Protein AF-D1PC64-F1 (afdb_monomer_lite)

pLDDT: mean 81.76, std 11.96, range [40.09, 94.31]

Sequence (146 aa):
MVINGKFFCGTLERPQGYLKADAYRLALVPVSNPKFLRDDEKSRIMPVILKENGRVPKSVIRKPFFVPGNGPYKLMYGSIILGRSYISGLVLHSEEYFSEFCEKVDEAIRNREHITLVIRDWGFDAIPLKYLSPFKSSVKSLLCVR

Secondary structure (DSSP, 8-state):
-EETTEE--EEEE-GGGPPPSSEEEEEEEEE--GGGS-TT-S-EEEEEEEETTPPPPS--TTS-BEE-S--TTTT-TT-EEEEEEEETTEEESHHHHHHHHHHHHHHHHHTTPEEEEEEE--TTS---GGGSS---SSEEEEEEE-

Foldseek 3Di:
DAKQ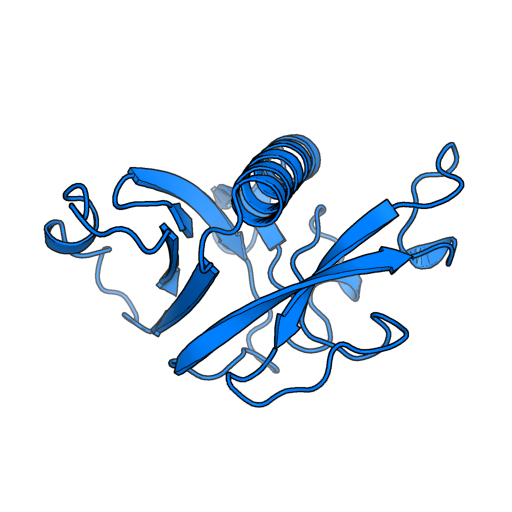LADQAAKAADPVAADDQFKWFWDWAKDQDCVQDDPPDRIDTWTFTGHPPGDDDNDCPLGATEHEDLDPVQRGNNHMFTAHDDDVSDHPPRVVSVVVVVVVVVVCVVVVAGEMEGEDEPDPDDDDSVSNDRDPDSHIYHYHYD

Structure (mmCIF, N/CA/C/O backbone):
data_AF-D1PC64-F1
#
_entry.id   AF-D1PC64-F1
#
loop_
_atom_site.group_PDB
_atom_site.id
_atom_site.type_symbol
_atom_site.label_atom_id
_atom_site.label_alt_id
_atom_site.label_comp_id
_atom_site.label_asym_id
_atom_site.label_entity_id
_atom_site.label_seq_id
_atom_site.pdbx_PDB_ins_code
_atom_site.Cartn_x
_atom_site.Cartn_y
_atom_site.Cartn_z
_atom_site.occupancy
_atom_site.B_iso_or_equiv
_atom_site.auth_seq_id
_atom_site.auth_comp_id
_atom_site.auth_asym_id
_atom_site.auth_atom_id
_atom_site.pdbx_PDB_model_num
ATOM 1 N N . MET A 1 1 ? -1.245 -1.269 -9.439 1.00 87.56 1 MET A N 1
ATOM 2 C CA . MET A 1 1 ? -2.421 -1.129 -8.558 1.00 87.56 1 MET A CA 1
ATOM 3 C C . MET A 1 1 ? -3.626 -0.612 -9.326 1.00 87.56 1 MET A C 1
ATOM 5 O O . MET A 1 1 ? -3.551 0.415 -9.996 1.00 87.56 1 MET A O 1
ATOM 9 N N . VAL A 1 2 ? -4.738 -1.325 -9.204 1.00 88.06 2 VAL A N 1
ATOM 10 C CA . VAL A 1 2 ? -6.052 -0.945 -9.728 1.00 88.06 2 VAL A CA 1
ATOM 11 C C . VAL A 1 2 ? -6.995 -0.776 -8.538 1.00 88.06 2 VAL A C 1
ATOM 13 O O . VAL A 1 2 ? -7.020 -1.630 -7.653 1.00 88.06 2 VAL A O 1
ATOM 16 N N . ILE A 1 3 ? -7.757 0.313 -8.503 1.00 89.38 3 ILE A N 1
ATOM 17 C CA . ILE A 1 3 ? -8.743 0.607 -7.456 1.00 89.38 3 ILE A CA 1
ATOM 18 C C . ILE A 1 3 ? -10.112 0.680 -8.123 1.00 89.38 3 ILE A C 1
ATOM 20 O O . ILE A 1 3 ? -10.305 1.473 -9.043 1.00 89.38 3 ILE A O 1
ATOM 24 N N . ASN A 1 4 ? -11.062 -0.150 -7.689 1.00 85.12 4 ASN A N 1
ATOM 25 C CA . ASN A 1 4 ? -12.425 -0.201 -8.244 1.00 85.12 4 ASN A CA 1
ATOM 26 C C . ASN A 1 4 ? -12.462 -0.329 -9.779 1.00 85.12 4 ASN A C 1
ATOM 28 O O . ASN A 1 4 ? -13.256 0.323 -10.458 1.00 85.12 4 ASN A O 1
ATOM 32 N N . GLY A 1 5 ? -11.566 -1.143 -10.337 1.00 80.25 5 GLY A N 1
ATOM 33 C CA . GLY A 1 5 ? -11.457 -1.341 -11.781 1.00 80.25 5 GLY A CA 1
ATOM 34 C C . GLY A 1 5 ? -10.786 -0.196 -12.542 1.00 80.25 5 GLY A C 1
ATOM 35 O O . GLY A 1 5 ? -10.732 -0.241 -13.758 1.00 80.25 5 GLY A O 1
ATOM 36 N N . LYS A 1 6 ? -10.248 0.833 -11.881 1.00 84.44 6 LYS A N 1
ATOM 37 C CA . LYS A 1 6 ? -9.473 1.891 -12.547 1.00 84.44 6 LYS A CA 1
ATOM 38 C C . LYS A 1 6 ? -7.998 1.759 -12.215 1.00 84.44 6 LYS A C 1
ATOM 40 O O . LYS A 1 6 ? -7.640 1.587 -11.049 1.00 84.44 6 LYS A O 1
ATOM 45 N N . PHE A 1 7 ? -7.142 1.828 -13.234 1.00 86.25 7 PHE A N 1
ATOM 46 C CA . PHE A 1 7 ? -5.703 1.893 -13.005 1.00 86.25 7 PHE A CA 1
ATOM 47 C C . PHE A 1 7 ? -5.388 3.122 -12.151 1.00 86.25 7 PHE A C 1
ATOM 49 O O . PHE A 1 7 ? -5.849 4.220 -12.454 1.00 86.25 7 PHE A O 1
ATOM 56 N N . PHE A 1 8 ? -4.639 2.910 -11.074 1.00 89.81 8 PHE A N 1
ATOM 57 C CA . PHE A 1 8 ? -4.268 3.961 -10.138 1.00 89.81 8 PHE A CA 1
ATOM 58 C C . PHE A 1 8 ? -2.779 4.278 -10.250 1.00 89.81 8 PHE A C 1
ATOM 60 O O . PHE A 1 8 ? -2.413 5.380 -10.638 1.00 89.81 8 PHE A O 1
ATOM 67 N N . CYS A 1 9 ? -1.911 3.307 -9.965 1.00 89.31 9 CYS A N 1
ATOM 68 C CA . CYS A 1 9 ? -0.465 3.504 -10.035 1.00 89.31 9 CYS A CA 1
ATOM 69 C C . CYS A 1 9 ? 0.285 2.190 -10.262 1.00 89.31 9 CYS A C 1
ATOM 71 O O . CYS A 1 9 ? -0.297 1.106 -10.192 1.00 89.31 9 CYS A O 1
ATOM 73 N N . GLY A 1 10 ? 1.583 2.279 -10.526 1.00 88.38 10 GLY A N 1
ATOM 74 C CA . GLY A 1 10 ? 2.502 1.147 -10.488 1.00 88.38 10 GLY A CA 1
ATOM 75 C C . GLY A 1 10 ? 2.790 0.681 -9.060 1.00 88.38 10 GLY A C 1
ATOM 76 O O . GLY A 1 10 ? 2.577 1.403 -8.084 1.00 88.38 10 GLY A O 1
ATOM 77 N N . THR A 1 11 ? 3.267 -0.553 -8.945 1.00 88.69 11 THR A N 1
ATOM 78 C CA . THR A 1 11 ? 3.643 -1.173 -7.672 1.00 88.69 11 THR A CA 1
ATOM 79 C C . THR A 1 11 ? 5.017 -1.812 -7.787 1.00 88.69 11 THR A C 1
ATOM 81 O O . THR A 1 11 ? 5.344 -2.374 -8.829 1.00 88.69 11 THR A O 1
ATOM 84 N N . LEU A 1 12 ? 5.814 -1.733 -6.724 1.00 86.44 12 LEU A N 1
ATOM 85 C CA . LEU A 1 12 ? 7.136 -2.348 -6.648 1.00 86.44 12 LEU A CA 1
ATOM 86 C C . LEU A 1 12 ? 7.252 -3.193 -5.375 1.00 86.44 12 LEU A C 1
ATOM 88 O O . LEU A 1 12 ? 6.948 -2.729 -4.280 1.00 86.44 12 LEU A O 1
ATOM 92 N N . GLU A 1 13 ? 7.712 -4.432 -5.519 1.00 85.00 13 GLU A N 1
ATOM 93 C CA . GLU A 1 13 ? 7.847 -5.407 -4.432 1.00 85.00 13 GLU A CA 1
ATOM 94 C C . GLU A 1 13 ? 9.240 -6.049 -4.455 1.00 85.00 13 GLU A C 1
ATOM 96 O O . GLU A 1 13 ? 9.885 -6.122 -5.503 1.00 85.00 13 GLU A O 1
ATOM 101 N N . ARG A 1 14 ? 9.719 -6.550 -3.307 1.00 79.25 14 ARG A N 1
ATOM 102 C CA . ARG A 1 14 ? 10.971 -7.322 -3.268 1.00 79.25 14 ARG A CA 1
ATOM 103 C C . ARG A 1 14 ? 10.726 -8.781 -3.662 1.00 79.25 14 ARG A C 1
ATOM 105 O O . ARG A 1 14 ? 9.919 -9.444 -3.009 1.00 79.25 14 ARG A O 1
ATOM 112 N N . PRO A 1 15 ? 11.517 -9.342 -4.597 1.00 70.50 15 PRO A N 1
ATOM 113 C CA . PRO A 1 15 ? 11.385 -10.743 -4.999 1.00 70.50 15 PRO A CA 1
ATOM 114 C C . PRO A 1 15 ? 11.548 -11.761 -3.855 1.00 70.50 15 PRO A C 1
ATOM 116 O O . PRO A 1 15 ? 10.839 -12.755 -3.805 1.00 70.50 15 PRO A O 1
ATOM 119 N N . GLN A 1 16 ? 12.448 -11.528 -2.891 1.00 70.44 16 GLN A N 1
ATOM 120 C CA . GLN A 1 16 ? 12.759 -12.490 -1.811 1.00 70.44 16 GLN A CA 1
ATOM 121 C C . GLN A 1 16 ? 11.826 -12.416 -0.587 1.00 70.44 16 GLN A C 1
ATOM 123 O O . GLN A 1 16 ? 12.236 -12.697 0.538 1.00 70.44 16 GLN A O 1
ATOM 128 N N . GLY A 1 17 ? 10.573 -12.014 -0.766 1.00 70.31 17 GLY A N 1
ATOM 129 C CA . GLY A 1 17 ? 9.629 -11.911 0.349 1.00 70.31 17 GLY A CA 1
ATOM 130 C C . GLY A 1 17 ? 8.262 -11.385 -0.050 1.00 70.31 17 GLY A C 1
ATOM 131 O O . GLY A 1 17 ? 7.607 -10.743 0.770 1.00 70.31 17 GLY A O 1
ATOM 132 N N . TYR A 1 18 ? 7.862 -11.609 -1.303 1.00 80.38 18 TYR A N 1
ATOM 133 C CA . TYR A 1 18 ? 6.566 -11.179 -1.794 1.00 80.38 18 TYR A CA 1
ATOM 134 C C . TYR A 1 18 ? 5.434 -11.871 -1.025 1.00 80.38 18 TYR A C 1
ATOM 136 O O . TYR A 1 18 ? 5.538 -13.021 -0.587 1.00 80.38 18 TYR A O 1
ATOM 144 N N . LEU A 1 19 ? 4.320 -11.163 -0.862 1.00 87.56 19 LEU A N 1
ATOM 145 C CA . LEU A 1 19 ? 3.089 -11.765 -0.351 1.00 87.56 19 LEU A CA 1
ATOM 146 C C . LEU A 1 19 ? 2.559 -12.806 -1.337 1.00 87.56 19 LEU A C 1
ATOM 148 O O . LEU A 1 19 ? 2.726 -12.639 -2.534 1.00 87.56 19 LEU A O 1
ATOM 152 N N . LYS A 1 20 ? 1.897 -13.873 -0.897 1.00 88.75 20 LYS A N 1
ATOM 153 C CA . LYS A 1 20 ? 1.309 -14.825 -1.855 1.00 88.75 20 LYS A CA 1
ATOM 154 C C . LYS A 1 20 ? 0.191 -14.153 -2.665 1.00 88.75 20 LYS A C 1
ATOM 156 O O . LYS A 1 20 ? -0.402 -13.182 -2.206 1.00 88.75 20 LYS A O 1
ATOM 161 N N . ALA A 1 21 ? -0.078 -14.659 -3.866 1.00 89.44 21 ALA A N 1
ATOM 162 C CA . ALA A 1 21 ? -1.267 -14.258 -4.607 1.00 89.44 21 ALA A CA 1
ATOM 163 C C . ALA A 1 21 ? -2.504 -14.773 -3.853 1.00 89.44 21 ALA A C 1
ATOM 165 O O . ALA A 1 21 ? -2.729 -15.980 -3.792 1.00 89.44 21 ALA A O 1
ATOM 166 N N . ASP A 1 22 ? -3.226 -13.868 -3.198 1.00 90.75 22 ASP A N 1
ATOM 167 C CA . ASP A 1 22 ? -4.336 -14.183 -2.298 1.00 90.75 22 ASP A CA 1
ATOM 168 C C . ASP A 1 22 ? -5.175 -12.922 -2.009 1.00 90.75 22 ASP A C 1
ATOM 170 O O . ASP A 1 22 ? -4.823 -11.806 -2.423 1.00 90.75 22 ASP A O 1
ATOM 174 N N . ALA A 1 23 ? -6.280 -13.101 -1.288 1.00 90.38 23 ALA A N 1
ATOM 175 C CA . ALA A 1 23 ? -7.080 -12.027 -0.723 1.00 90.38 23 ALA A CA 1
ATOM 176 C C . ALA A 1 23 ? -6.568 -11.605 0.667 1.00 90.38 23 ALA A C 1
ATOM 178 O O . ALA A 1 23 ? -6.233 -12.405 1.543 1.00 90.38 23 ALA A O 1
ATOM 179 N N . TYR A 1 24 ? -6.548 -10.297 0.875 1.00 92.75 24 TYR A N 1
ATOM 180 C CA . TYR A 1 24 ? -6.076 -9.609 2.063 1.00 92.75 24 TYR A CA 1
ATOM 181 C C . TYR A 1 24 ? -7.050 -8.485 2.427 1.00 92.75 24 TYR A C 1
ATOM 183 O O . TYR A 1 24 ? -7.838 -8.011 1.606 1.00 92.75 24 TYR A O 1
ATOM 191 N N . ARG A 1 25 ? -6.963 -8.012 3.667 1.00 91.62 25 ARG A N 1
ATOM 192 C CA . ARG A 1 25 ? -7.625 -6.787 4.131 1.00 91.62 25 ARG A CA 1
ATOM 193 C C . ARG A 1 25 ? -6.585 -5.731 4.482 1.00 91.62 25 ARG A C 1
ATOM 195 O O . ARG A 1 25 ? -5.426 -6.062 4.744 1.00 91.62 25 ARG A O 1
ATOM 202 N N . LEU A 1 26 ? -7.017 -4.477 4.540 1.00 91.81 26 LEU A N 1
ATOM 203 C CA . LEU A 1 26 ? -6.188 -3.378 5.024 1.00 91.81 26 LEU A CA 1
ATOM 204 C C . LEU A 1 26 ? -6.598 -2.947 6.425 1.00 91.81 26 LEU A C 1
ATOM 206 O O . LEU A 1 26 ? -7.772 -2.993 6.783 1.00 91.81 26 LEU A O 1
ATOM 210 N N . ALA A 1 27 ? -5.615 -2.504 7.201 1.00 89.88 27 ALA A N 1
ATOM 211 C CA . ALA A 1 27 ? -5.838 -1.791 8.448 1.00 89.88 27 ALA A CA 1
ATOM 212 C C . ALA A 1 27 ? -4.982 -0.527 8.479 1.00 89.88 27 ALA A C 1
ATOM 214 O O . ALA A 1 27 ? -3.788 -0.577 8.183 1.00 89.88 27 ALA A O 1
ATOM 215 N N . LEU A 1 28 ? -5.586 0.592 8.869 1.00 89.50 28 LEU A N 1
ATOM 216 C CA . LEU A 1 28 ? -4.868 1.836 9.108 1.00 89.50 28 LEU A CA 1
ATOM 217 C C . LEU A 1 28 ? -4.278 1.808 10.515 1.00 89.50 28 LEU A C 1
ATOM 219 O O . LEU A 1 28 ? -5.008 1.738 11.503 1.00 89.50 28 LEU A O 1
ATOM 223 N N . VAL A 1 29 ? -2.950 1.825 10.599 1.00 90.44 29 VAL A N 1
ATOM 224 C CA . VAL A 1 29 ? -2.221 1.777 11.868 1.00 90.44 29 VAL A CA 1
ATOM 225 C C . VAL A 1 29 ? -1.427 3.071 12.033 1.00 90.44 29 VAL A C 1
ATOM 227 O O . VAL A 1 29 ? -0.572 3.353 11.192 1.00 90.44 29 VAL A O 1
ATOM 230 N N . PRO A 1 30 ? -1.665 3.863 13.093 1.00 89.44 30 PRO A N 1
ATOM 231 C CA . PRO A 1 30 ? -0.830 5.015 13.402 1.00 89.44 30 PRO A CA 1
ATOM 232 C C . PRO A 1 30 ? 0.564 4.564 13.837 1.00 89.44 30 PRO A C 1
ATOM 234 O O . PRO A 1 30 ? 0.724 3.670 14.671 1.00 89.44 30 PRO A O 1
ATOM 237 N N . VAL A 1 31 ? 1.585 5.200 13.274 1.00 88.25 31 VAL A N 1
ATOM 238 C CA . VAL A 1 31 ? 2.993 4.935 13.569 1.00 88.25 31 VAL A CA 1
ATOM 239 C C . VAL A 1 31 ? 3.648 6.230 14.007 1.00 88.25 31 VAL A C 1
ATOM 241 O O . VAL A 1 31 ? 3.536 7.234 13.321 1.00 88.25 31 VAL A O 1
ATOM 244 N N . SER A 1 32 ? 4.354 6.196 15.133 1.00 88.31 32 SER A N 1
ATOM 245 C CA . SER A 1 32 ? 5.140 7.317 15.670 1.00 88.31 32 SER A CA 1
ATOM 246 C C . SER A 1 32 ? 6.650 7.051 15.649 1.00 88.31 32 SER A C 1
ATOM 248 O O . SER A 1 32 ? 7.438 7.842 16.153 1.00 88.31 32 SER A O 1
ATOM 250 N N . ASN A 1 33 ? 7.082 5.915 15.091 1.00 84.25 33 ASN A N 1
ATOM 251 C CA . ASN A 1 33 ? 8.496 5.558 15.026 1.00 84.25 33 ASN A CA 1
ATOM 252 C C . ASN A 1 33 ? 9.200 6.365 13.915 1.00 84.25 33 ASN A C 1
ATOM 254 O O . ASN A 1 33 ? 8.850 6.155 12.749 1.00 84.25 33 ASN A O 1
ATOM 258 N N . PRO A 1 34 ? 10.229 7.180 14.236 1.00 82.62 34 PRO A N 1
ATOM 259 C CA . PRO A 1 34 ? 10.894 8.080 13.289 1.00 82.62 34 PRO A CA 1
ATOM 260 C C . PRO A 1 34 ? 11.403 7.417 12.005 1.00 82.62 34 PRO A C 1
ATOM 262 O O . PRO A 1 34 ? 11.453 8.049 10.962 1.00 82.62 34 PRO A O 1
ATOM 265 N N . LYS A 1 35 ? 11.711 6.111 12.021 1.00 80.44 35 LYS A N 1
ATOM 266 C CA . LYS A 1 35 ? 12.156 5.375 10.818 1.00 80.44 35 LYS A CA 1
ATOM 267 C C . LYS A 1 35 ? 11.116 5.330 9.688 1.00 80.44 35 LYS A C 1
ATOM 269 O O . LYS A 1 35 ? 11.457 5.013 8.544 1.00 80.44 35 LYS A O 1
ATOM 274 N N . PHE A 1 36 ? 9.849 5.563 10.016 1.00 79.38 36 PHE A N 1
ATOM 275 C CA . PHE A 1 36 ? 8.730 5.568 9.071 1.00 79.38 36 PHE A CA 1
ATOM 276 C C . PHE A 1 36 ? 8.180 6.972 8.809 1.00 79.38 36 PHE A C 1
ATOM 278 O O . PHE A 1 36 ? 7.276 7.111 7.987 1.00 79.38 36 PHE A O 1
ATOM 285 N N . LEU A 1 37 ? 8.711 7.976 9.503 1.00 83.06 37 LEU A N 1
ATOM 286 C CA . LEU A 1 37 ? 8.255 9.356 9.454 1.00 83.06 37 LEU A CA 1
ATOM 287 C C . LEU A 1 37 ? 9.220 10.189 8.619 1.00 83.06 37 LEU A C 1
ATOM 289 O O . LEU A 1 37 ? 10.392 9.835 8.469 1.00 83.06 37 LEU A O 1
ATOM 293 N N . ARG A 1 38 ? 8.711 11.288 8.072 1.00 82.50 38 ARG A N 1
ATOM 294 C CA . ARG A 1 38 ? 9.565 12.401 7.650 1.00 82.50 38 ARG A CA 1
ATOM 295 C C . ARG A 1 38 ? 10.027 13.190 8.877 1.00 82.50 38 ARG A C 1
ATOM 297 O O . ARG A 1 38 ? 9.431 13.068 9.946 1.00 82.50 38 ARG A O 1
ATOM 304 N N . ASP A 1 39 ? 11.069 14.000 8.717 1.00 83.25 39 ASP A N 1
ATOM 305 C CA . ASP A 1 39 ? 11.679 14.756 9.821 1.00 83.25 39 ASP A CA 1
ATOM 306 C C . ASP A 1 39 ? 10.688 15.706 10.524 1.00 83.25 39 ASP A C 1
ATOM 308 O O . ASP A 1 39 ? 10.826 15.985 11.714 1.00 83.25 39 ASP A O 1
ATOM 312 N N . ASP A 1 40 ? 9.661 16.168 9.807 1.00 86.19 40 ASP A N 1
ATOM 313 C CA . ASP A 1 40 ? 8.603 17.060 10.285 1.00 86.19 40 ASP A CA 1
ATOM 314 C C . ASP A 1 40 ? 7.355 16.329 10.828 1.00 86.19 40 ASP A C 1
ATOM 316 O O . ASP A 1 40 ? 6.476 16.948 11.436 1.00 86.19 40 ASP A O 1
ATOM 320 N N . GLU A 1 41 ? 7.256 15.008 10.650 1.00 86.38 41 GLU A N 1
ATOM 321 C CA . GLU A 1 41 ? 6.089 14.225 11.060 1.00 86.38 41 GLU A CA 1
ATOM 322 C C . GLU A 1 41 ? 6.228 13.683 12.491 1.00 86.38 41 GLU A C 1
ATOM 324 O O . GLU A 1 41 ? 7.191 13.005 12.838 1.00 86.38 41 GLU A O 1
ATOM 329 N N . LYS A 1 42 ? 5.197 13.891 13.324 1.00 87.62 42 LYS A N 1
ATOM 330 C CA . LYS A 1 42 ? 5.090 13.261 14.660 1.00 87.62 42 LYS A CA 1
ATOM 331 C C . LYS A 1 42 ? 4.464 11.867 14.617 1.00 87.62 42 LYS A C 1
ATOM 333 O O . LYS A 1 42 ? 4.716 11.029 15.483 1.00 87.62 42 LYS A O 1
ATOM 338 N N . SER A 1 43 ? 3.615 11.625 13.625 1.00 88.12 43 SER A N 1
ATOM 339 C CA . SER A 1 43 ? 2.985 10.334 13.383 1.00 88.12 43 SER A CA 1
ATOM 340 C C . SER A 1 43 ? 2.490 10.242 11.949 1.00 88.12 43 SER A C 1
ATOM 342 O O . SER A 1 43 ? 2.063 11.249 11.389 1.00 88.12 43 SER A O 1
ATOM 344 N N . ARG A 1 44 ? 2.456 9.030 11.401 1.00 86.81 44 ARG A N 1
ATOM 345 C CA . ARG A 1 44 ? 1.934 8.735 10.068 1.00 86.81 44 ARG A CA 1
ATOM 346 C C . ARG A 1 44 ? 1.004 7.533 10.129 1.00 86.81 44 ARG A C 1
ATOM 348 O O . ARG A 1 44 ? 1.302 6.543 10.799 1.00 86.81 44 ARG A O 1
ATOM 355 N N . ILE A 1 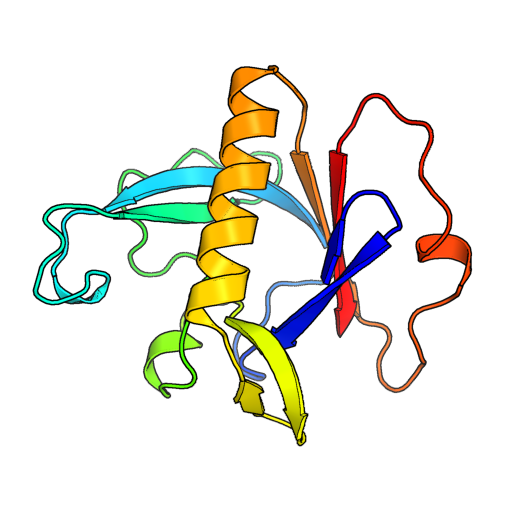45 ? -0.123 7.614 9.433 1.00 87.50 45 ILE A N 1
ATOM 356 C CA . ILE A 1 45 ? -1.016 6.472 9.252 1.00 87.50 45 ILE A CA 1
ATOM 357 C C . ILE A 1 45 ? -0.430 5.560 8.175 1.00 87.50 45 ILE A C 1
ATOM 359 O O . ILE A 1 45 ? -0.125 6.008 7.072 1.00 87.50 45 ILE A O 1
ATOM 363 N N . MET A 1 46 ? -0.284 4.277 8.499 1.00 90.19 46 MET A N 1
ATOM 364 C CA . MET A 1 46 ? 0.263 3.270 7.596 1.00 90.19 46 MET A CA 1
ATOM 365 C C . MET A 1 46 ? -0.800 2.219 7.248 1.00 90.19 46 MET A C 1
ATOM 367 O O . MET A 1 46 ? -1.357 1.598 8.159 1.00 90.19 46 MET A O 1
ATOM 371 N N . PRO A 1 47 ? -1.066 1.971 5.955 1.00 92.31 47 PRO A N 1
ATOM 372 C CA . PRO A 1 47 ? -1.971 0.919 5.506 1.00 92.31 47 PRO A CA 1
ATOM 373 C C . PRO A 1 47 ? -1.264 -0.444 5.555 1.00 92.31 47 PRO A C 1
ATOM 375 O O . PRO A 1 47 ? -0.483 -0.815 4.673 1.00 92.31 47 PRO A O 1
ATOM 378 N N . VAL A 1 48 ? -1.533 -1.196 6.620 1.00 93.19 48 VAL A N 1
ATOM 379 C CA . VAL A 1 48 ? -0.983 -2.533 6.859 1.00 93.19 48 VAL A CA 1
ATOM 380 C C . VAL A 1 48 ? -1.808 -3.582 6.132 1.00 93.19 48 VAL A C 1
ATOM 382 O O . VAL A 1 48 ? -3.036 -3.581 6.211 1.00 93.19 48 VAL A O 1
ATOM 385 N N . ILE A 1 49 ? -1.121 -4.511 5.475 1.00 93.56 49 ILE A N 1
ATOM 386 C CA . ILE A 1 49 ? -1.729 -5.640 4.781 1.00 93.56 49 ILE A CA 1
ATOM 387 C C . ILE A 1 49 ? -1.907 -6.786 5.780 1.00 93.56 49 ILE A C 1
ATOM 389 O O . ILE A 1 49 ? -0.961 -7.226 6.436 1.00 93.56 49 ILE A O 1
ATOM 393 N N . LEU A 1 50 ? -3.128 -7.290 5.911 1.00 92.00 50 LEU A N 1
ATOM 394 C CA . LEU A 1 50 ? -3.457 -8.388 6.815 1.00 92.00 50 LEU A CA 1
ATOM 395 C C . LEU A 1 50 ? -4.102 -9.524 6.035 1.00 92.00 50 LEU A C 1
ATOM 397 O O . LEU A 1 50 ? -4.870 -9.299 5.104 1.00 92.00 50 LEU A O 1
ATOM 401 N N . LYS A 1 51 ? -3.844 -10.763 6.462 1.00 89.44 51 LYS A N 1
ATOM 402 C CA . LYS A 1 51 ? -4.674 -11.897 6.038 1.00 89.44 51 LYS A CA 1
ATOM 403 C C . LYS A 1 51 ? -6.123 -11.651 6.445 1.00 89.44 51 LYS A C 1
ATOM 405 O O . LYS A 1 51 ? -6.372 -10.943 7.421 1.00 89.44 51 LYS A O 1
ATOM 410 N N . GLU A 1 52 ? -7.058 -12.286 5.751 1.00 81.31 52 GLU A N 1
ATOM 411 C CA . GLU A 1 52 ? -8.489 -12.080 5.973 1.00 81.31 52 GLU A CA 1
ATOM 412 C C . GLU A 1 52 ? -8.915 -12.258 7.439 1.00 81.31 52 GLU A C 1
ATOM 414 O O . GLU A 1 52 ? -9.686 -11.456 7.926 1.00 81.31 52 GLU A O 1
ATOM 419 N N . ASN A 1 53 ? -8.336 -13.186 8.204 1.00 82.38 53 ASN A N 1
ATOM 420 C CA . ASN A 1 53 ? -8.639 -13.348 9.640 1.00 82.38 53 ASN A CA 1
ATOM 421 C C . ASN A 1 53 ? -7.545 -12.789 10.572 1.00 82.38 53 ASN A C 1
ATOM 423 O O . ASN A 1 53 ? -7.441 -13.158 11.743 1.00 82.38 53 ASN A O 1
ATOM 427 N N . GLY A 1 54 ? -6.677 -11.922 10.050 1.00 82.94 54 GLY A N 1
ATOM 428 C CA . GLY A 1 54 ? -5.570 -11.327 10.789 1.00 82.94 54 GLY A CA 1
ATOM 429 C C . GLY A 1 54 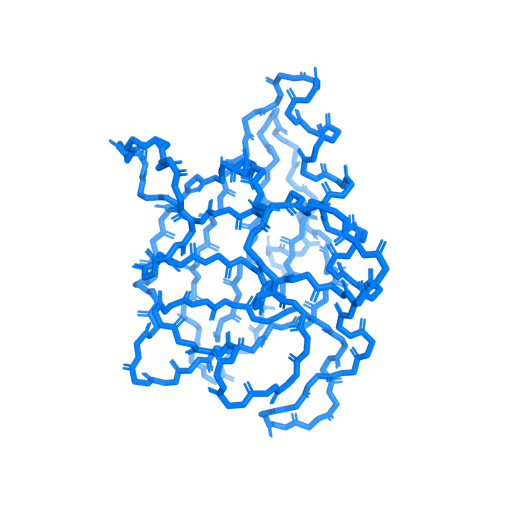? -6.034 -10.267 11.787 1.00 82.94 54 GLY A C 1
ATOM 430 O O . GLY A 1 54 ? -6.852 -9.406 11.470 1.00 82.94 54 GLY A O 1
ATOM 431 N N . ARG A 1 55 ? -5.464 -10.290 12.997 1.00 86.12 55 ARG A N 1
ATOM 432 C CA . ARG A 1 55 ? -5.663 -9.226 13.991 1.00 86.12 55 ARG A CA 1
ATOM 433 C C . ARG A 1 55 ? -4.917 -7.959 13.574 1.00 86.12 55 ARG A C 1
ATOM 435 O O . ARG A 1 55 ? -3.782 -8.044 13.102 1.00 86.12 55 ARG A O 1
ATOM 442 N N . VAL A 1 56 ? -5.530 -6.799 13.813 1.00 87.56 56 VAL A N 1
ATOM 443 C CA . VAL A 1 56 ? -4.878 -5.497 13.618 1.00 87.56 56 VAL A CA 1
ATOM 444 C C . VAL A 1 56 ? -3.669 -5.405 14.557 1.00 87.56 56 VAL A C 1
ATOM 446 O O . VAL A 1 56 ? -3.819 -5.601 15.768 1.00 87.56 56 VAL A O 1
ATOM 449 N N . PRO A 1 57 ? -2.456 -5.171 14.034 1.00 85.38 57 PRO A N 1
ATOM 450 C CA . PRO A 1 57 ? -1.263 -5.147 14.857 1.00 85.38 57 PRO A CA 1
ATOM 451 C C . PRO A 1 57 ? -1.132 -3.811 15.594 1.00 85.38 57 PRO A C 1
ATOM 453 O O . PRO A 1 57 ? -1.537 -2.766 15.100 1.00 85.38 57 PRO A O 1
ATOM 456 N N . LYS A 1 58 ? -0.474 -3.840 16.758 1.00 84.31 58 LYS A N 1
ATOM 457 C CA . LYS A 1 58 ? -0.114 -2.629 17.519 1.00 84.31 58 LYS A CA 1
ATOM 458 C C . LYS A 1 58 ? 1.047 -1.838 16.893 1.00 84.31 58 LYS A C 1
ATOM 460 O O . LYS A 1 58 ? 1.346 -0.738 17.333 1.00 84.31 58 LYS A O 1
ATOM 465 N N . SER A 1 59 ? 1.758 -2.428 15.929 1.00 83.69 59 SER A N 1
ATOM 466 C CA . SER A 1 59 ? 2.934 -1.849 15.275 1.00 83.69 59 SER A CA 1
ATOM 467 C C . SER A 1 59 ? 3.103 -2.416 13.866 1.00 83.69 59 SER A C 1
ATOM 469 O O . SER A 1 59 ? 2.745 -3.565 13.607 1.00 83.69 59 SER A O 1
ATOM 471 N N . VAL A 1 60 ? 3.703 -1.629 12.974 1.00 84.50 60 VAL A N 1
ATOM 472 C CA . VAL A 1 60 ? 4.005 -2.020 11.585 1.00 84.50 60 VAL A CA 1
ATOM 473 C C . VAL A 1 60 ? 5.332 -2.768 11.430 1.00 84.50 60 VAL A C 1
ATOM 475 O O . VAL A 1 60 ? 5.682 -3.212 10.338 1.00 84.50 60 VAL A O 1
ATOM 478 N N . ILE A 1 61 ? 6.098 -2.919 12.513 1.00 83.06 61 ILE A N 1
ATOM 479 C CA . ILE A 1 61 ? 7.409 -3.574 12.476 1.00 83.06 61 ILE A CA 1
ATOM 480 C C . ILE A 1 61 ? 7.261 -5.028 12.006 1.00 83.06 61 ILE A C 1
ATOM 482 O O . ILE A 1 61 ? 6.499 -5.806 12.581 1.00 83.06 61 ILE A O 1
ATOM 486 N N . ARG A 1 62 ? 8.048 -5.404 10.986 1.00 83.88 62 ARG A N 1
ATOM 487 C CA . ARG A 1 62 ? 8.062 -6.753 10.386 1.00 83.88 62 ARG A CA 1
ATOM 488 C C . ARG A 1 62 ? 6.689 -7.212 9.880 1.00 83.88 62 ARG A C 1
ATOM 490 O O . ARG A 1 62 ? 6.368 -8.401 9.938 1.00 83.88 62 ARG A O 1
ATOM 497 N N . LYS A 1 63 ? 5.864 -6.272 9.425 1.00 88.25 63 LYS A N 1
ATOM 498 C CA . LYS A 1 63 ? 4.581 -6.540 8.773 1.00 88.25 63 LYS A CA 1
ATOM 499 C C . LYS A 1 63 ? 4.632 -6.067 7.323 1.00 88.25 63 LYS A C 1
ATOM 501 O O . LYS A 1 63 ? 5.411 -5.166 7.032 1.00 88.25 63 LYS A O 1
ATOM 506 N N . PRO A 1 64 ? 3.812 -6.648 6.442 1.00 91.00 64 PRO A N 1
ATOM 507 C CA . PRO A 1 64 ? 3.616 -6.106 5.111 1.00 91.00 64 PRO A CA 1
ATOM 508 C C . PRO A 1 64 ? 2.719 -4.864 5.185 1.00 91.00 64 PRO A C 1
ATOM 510 O O . PRO A 1 64 ? 1.683 -4.867 5.850 1.00 91.00 64 PRO A O 1
ATOM 513 N N . PHE A 1 65 ? 3.115 -3.789 4.517 1.00 91.50 65 PHE A N 1
ATOM 514 C CA . PHE A 1 65 ? 2.360 -2.535 4.433 1.00 91.50 65 PHE A CA 1
ATOM 515 C C . PHE A 1 65 ? 2.706 -1.811 3.132 1.00 91.50 65 PHE A C 1
ATOM 517 O O . PHE A 1 65 ? 3.747 -2.091 2.530 1.00 91.50 65 PHE A O 1
ATOM 524 N N . PHE A 1 66 ? 1.861 -0.873 2.701 1.00 91.56 66 PHE A N 1
ATOM 525 C CA . PHE A 1 66 ? 2.252 0.014 1.604 1.00 91.56 66 PHE A CA 1
ATOM 526 C C . PHE A 1 66 ? 3.175 1.112 2.103 1.00 91.56 66 PHE A C 1
ATOM 528 O O . PHE A 1 66 ? 3.005 1.606 3.218 1.00 91.56 66 PHE A O 1
ATOM 535 N N . VAL A 1 67 ? 4.146 1.504 1.285 1.00 89.19 67 VAL A N 1
ATOM 536 C CA . VAL A 1 67 ? 5.149 2.494 1.678 1.00 89.19 67 VAL A CA 1
ATOM 537 C C . VAL A 1 67 ? 5.596 3.334 0.481 1.00 89.19 67 VAL A C 1
ATOM 539 O O . VAL A 1 67 ? 5.628 2.831 -0.639 1.00 89.19 67 VAL A O 1
ATOM 542 N N . PRO A 1 68 ? 5.955 4.606 0.683 1.00 88.69 68 PRO A N 1
ATOM 543 C CA . PRO A 1 68 ? 6.609 5.398 -0.350 1.00 88.69 68 PRO A CA 1
ATOM 544 C C . PRO A 1 68 ? 8.135 5.180 -0.385 1.00 88.69 68 PRO A C 1
ATOM 546 O O . PRO A 1 68 ? 8.746 4.632 0.542 1.00 88.69 68 PRO A O 1
ATOM 549 N N . GLY A 1 69 ? 8.765 5.678 -1.448 1.00 82.50 69 GLY A N 1
ATOM 550 C CA . GLY A 1 69 ? 10.213 5.688 -1.678 1.00 82.50 69 GLY A CA 1
ATOM 551 C C . GLY A 1 69 ? 10.725 4.490 -2.480 1.00 82.50 69 GLY A C 1
ATOM 552 O O . GLY A 1 69 ? 9.987 3.559 -2.736 1.00 82.50 69 GLY A O 1
ATOM 553 N N . ASN A 1 70 ? 12.009 4.498 -2.859 1.00 71.38 70 ASN A N 1
ATOM 554 C CA . ASN A 1 70 ? 12.689 3.384 -3.556 1.00 71.38 70 ASN A CA 1
ATOM 555 C C . ASN A 1 70 ? 13.872 2.812 -2.750 1.00 71.38 70 ASN A C 1
ATOM 557 O O . ASN A 1 70 ? 14.757 2.156 -3.293 1.00 71.38 70 ASN A O 1
ATOM 561 N N . GLY A 1 71 ? 13.948 3.111 -1.450 1.00 67.44 71 GLY A N 1
ATOM 562 C CA . GLY A 1 71 ? 15.085 2.703 -0.626 1.00 67.44 71 GLY A CA 1
ATOM 563 C C . GLY A 1 71 ? 15.150 1.179 -0.427 1.00 67.44 71 GLY A C 1
ATOM 564 O O . GLY A 1 71 ? 14.106 0.546 -0.259 1.00 67.44 71 GLY A O 1
ATOM 565 N N . PRO A 1 72 ? 16.348 0.573 -0.329 1.00 57.47 72 PRO A N 1
ATOM 566 C CA . PRO A 1 72 ? 16.511 -0.881 -0.174 1.00 57.47 72 PRO A CA 1
ATOM 567 C C . PRO A 1 72 ? 15.837 -1.431 1.094 1.00 57.47 72 PRO A C 1
ATOM 569 O O . PRO A 1 72 ? 15.367 -2.567 1.130 1.00 57.47 72 PRO A O 1
ATOM 572 N N . TYR A 1 73 ? 15.721 -0.599 2.130 1.00 59.22 73 TYR A N 1
ATOM 573 C CA . TYR A 1 73 ? 15.049 -0.932 3.386 1.00 59.22 73 TYR A CA 1
ATOM 574 C C . TYR A 1 73 ? 13.518 -0.794 3.329 1.00 59.22 73 TYR A C 1
ATOM 576 O O . TYR A 1 73 ? 12.834 -1.225 4.258 1.00 59.22 73 TYR A O 1
ATOM 584 N N . LYS A 1 74 ? 12.962 -0.204 2.262 1.00 69.81 74 LYS A N 1
ATOM 585 C CA . LYS A 1 74 ? 11.516 0.017 2.103 1.00 69.81 74 LYS A CA 1
ATOM 586 C C . LYS A 1 74 ? 10.789 -1.213 1.542 1.00 69.81 74 LYS A C 1
ATOM 588 O O . LYS A 1 74 ? 9.597 -1.347 1.763 1.00 69.81 74 LYS A O 1
ATOM 593 N N . LEU A 1 75 ? 11.498 -2.162 0.924 1.00 70.50 75 LEU A N 1
ATOM 594 C CA . LEU A 1 75 ? 10.916 -3.405 0.389 1.00 70.50 75 LEU A CA 1
ATOM 595 C C . LEU A 1 75 ? 11.078 -4.626 1.320 1.00 70.50 75 LEU A C 1
ATOM 597 O O . LEU A 1 75 ? 11.161 -5.772 0.871 1.00 70.50 75 LEU A O 1
ATOM 601 N N . MET A 1 76 ? 11.210 -4.417 2.629 1.00 77.31 76 MET A N 1
ATOM 602 C CA . MET A 1 76 ? 11.336 -5.526 3.579 1.00 77.31 76 MET A CA 1
ATOM 603 C C . MET A 1 76 ? 9.964 -6.074 3.992 1.00 77.31 76 MET A C 1
ATOM 605 O O . MET A 1 76 ? 8.973 -5.360 3.968 1.00 77.31 76 MET A O 1
ATOM 609 N N . TYR A 1 77 ? 9.916 -7.338 4.427 1.00 84.31 77 TYR A N 1
ATOM 610 C CA . TYR A 1 77 ? 8.746 -7.944 5.087 1.00 84.31 77 TYR A CA 1
ATOM 611 C C . TYR A 1 77 ? 7.442 -7.965 4.265 1.00 84.31 77 TYR A C 1
ATOM 613 O O . TYR A 1 77 ? 6.355 -7.953 4.842 1.00 84.31 77 TYR A O 1
ATOM 621 N N . GLY A 1 78 ? 7.544 -8.026 2.934 1.00 86.00 78 GLY A N 1
ATOM 622 C CA . GLY A 1 78 ? 6.384 -8.045 2.037 1.00 86.00 78 GLY A CA 1
ATOM 623 C C . GLY A 1 78 ? 5.722 -6.680 1.856 1.00 86.00 78 GLY A C 1
ATOM 624 O O . GLY A 1 78 ? 4.550 -6.620 1.492 1.00 86.00 78 GLY A O 1
ATOM 625 N N . SER A 1 79 ? 6.440 -5.592 2.148 1.00 88.94 79 SER A N 1
ATOM 626 C CA . SER A 1 79 ? 5.983 -4.239 1.843 1.00 88.94 79 SER A CA 1
ATOM 627 C C . SER A 1 79 ? 5.924 -3.983 0.339 1.00 88.9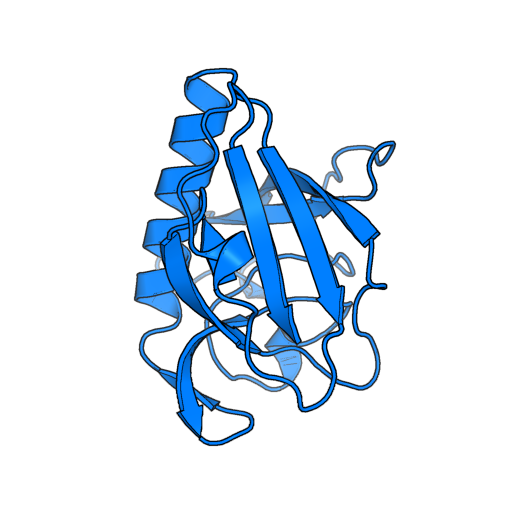4 79 SER A C 1
ATOM 629 O O . SER A 1 79 ? 6.758 -4.475 -0.425 1.00 88.94 79 SER A O 1
ATOM 631 N N . ILE A 1 80 ? 4.940 -3.178 -0.056 1.00 90.88 80 ILE A N 1
ATOM 632 C CA . ILE A 1 80 ? 4.656 -2.832 -1.449 1.00 90.88 80 ILE A CA 1
ATOM 633 C C . ILE A 1 80 ? 4.842 -1.328 -1.614 1.00 90.88 80 ILE A C 1
ATOM 635 O O . ILE A 1 80 ? 4.218 -0.532 -0.911 1.00 90.88 80 ILE A O 1
ATOM 639 N N . ILE A 1 81 ? 5.694 -0.933 -2.548 1.00 90.75 81 ILE A N 1
ATOM 640 C CA . ILE A 1 81 ? 5.909 0.467 -2.886 1.00 90.75 81 ILE A CA 1
ATOM 641 C C . ILE A 1 81 ? 4.901 0.901 -3.944 1.00 90.75 81 ILE A C 1
ATOM 643 O O . ILE A 1 81 ? 4.658 0.175 -4.905 1.00 90.75 81 ILE A O 1
ATOM 647 N N . LEU A 1 82 ? 4.325 2.088 -3.763 1.00 92.00 82 LEU A N 1
ATOM 648 C CA . LEU A 1 82 ? 3.409 2.718 -4.714 1.00 92.00 82 LEU A CA 1
ATOM 649 C C . LEU A 1 82 ? 4.133 3.811 -5.497 1.00 92.00 82 LEU A C 1
ATOM 651 O O . LEU A 1 82 ? 4.962 4.521 -4.934 1.00 92.00 82 LEU A O 1
ATOM 655 N N . GLY A 1 83 ? 3.799 3.987 -6.773 1.00 91.56 83 GLY A N 1
ATOM 656 C CA . GLY A 1 83 ? 4.278 5.128 -7.553 1.00 91.56 83 GLY A CA 1
ATOM 657 C C . GLY A 1 83 ? 4.039 4.973 -9.048 1.00 91.56 83 GLY A C 1
ATOM 658 O O . GLY A 1 83 ? 3.498 3.973 -9.512 1.00 91.56 83 GLY A O 1
ATOM 659 N N . ARG A 1 84 ? 4.453 5.958 -9.839 1.00 90.00 84 ARG A N 1
ATOM 660 C CA . ARG A 1 84 ? 4.421 5.865 -11.301 1.00 90.00 84 ARG A CA 1
ATOM 661 C C . ARG A 1 84 ? 5.556 4.961 -11.778 1.00 90.00 84 ARG A C 1
ATOM 663 O O . ARG A 1 84 ? 6.716 5.292 -11.556 1.00 90.00 84 ARG A O 1
ATOM 670 N N . SER A 1 85 ? 5.242 3.863 -12.462 1.00 85.50 85 SER A N 1
ATOM 671 C CA . SER A 1 85 ? 6.263 3.012 -13.089 1.00 85.50 85 SER A CA 1
ATOM 672 C C . SER A 1 85 ? 7.115 3.822 -14.069 1.00 85.50 85 SER A C 1
ATOM 674 O O . SER A 1 85 ? 6.563 4.519 -14.923 1.00 85.50 85 SER A O 1
ATOM 676 N N . TYR A 1 86 ? 8.441 3.731 -13.942 1.00 82.94 86 TYR A N 1
ATOM 677 C CA . TYR A 1 86 ? 9.382 4.390 -14.854 1.00 82.94 86 TYR A CA 1
ATOM 678 C C . TYR A 1 86 ? 10.241 3.374 -15.605 1.00 82.94 86 TYR A C 1
ATOM 680 O O . TYR A 1 86 ? 10.135 3.266 -16.822 1.00 82.94 86 TYR A O 1
ATOM 688 N N . ILE A 1 87 ? 11.020 2.574 -14.876 1.00 78.38 87 ILE A N 1
ATOM 689 C CA . ILE A 1 87 ? 11.769 1.427 -15.404 1.00 78.38 87 ILE A CA 1
ATOM 690 C C . ILE A 1 87 ? 11.608 0.240 -14.453 1.00 78.38 87 ILE A C 1
ATOM 692 O O . ILE A 1 87 ? 11.172 0.412 -13.312 1.00 78.38 87 ILE A O 1
ATOM 696 N N . SER A 1 88 ? 11.963 -0.965 -14.898 1.00 77.31 88 SER A N 1
ATOM 697 C CA . SER A 1 88 ? 11.933 -2.160 -14.049 1.00 77.31 88 SER A CA 1
ATOM 698 C C . SER A 1 88 ? 12.691 -1.924 -12.744 1.00 77.31 88 SER A C 1
ATOM 700 O O . SER A 1 88 ? 13.869 -1.576 -12.751 1.00 77.31 88 SER A O 1
ATOM 702 N N . GLY A 1 89 ? 12.004 -2.107 -11.617 1.00 77.00 89 GLY A N 1
ATOM 703 C CA . GLY A 1 89 ? 12.586 -1.898 -10.291 1.00 77.00 89 GLY A CA 1
ATOM 704 C C . GLY A 1 89 ? 12.549 -0.456 -9.772 1.00 77.00 89 GLY A C 1
ATOM 705 O O . GLY A 1 89 ? 13.061 -0.222 -8.680 1.00 77.00 89 GLY A O 1
ATOM 706 N N . LEU A 1 90 ? 11.955 0.500 -10.500 1.00 82.88 90 LEU A N 1
ATOM 707 C CA . LEU A 1 90 ? 11.906 1.908 -10.096 1.00 82.88 90 LEU A CA 1
ATOM 708 C C . LEU A 1 90 ? 10.527 2.540 -10.322 1.00 82.88 90 LEU A C 1
ATOM 710 O O . LEU A 1 90 ? 9.978 2.511 -11.429 1.00 82.88 90 LEU A O 1
ATOM 714 N N . VAL A 1 91 ? 10.015 3.206 -9.284 1.00 87.56 91 VAL A N 1
ATOM 715 C CA . VAL A 1 91 ? 8.827 4.063 -9.383 1.00 87.56 91 VAL A CA 1
ATOM 716 C C . VAL A 1 91 ? 9.150 5.524 -9.060 1.00 87.56 91 VAL A C 1
ATOM 718 O O . VAL A 1 91 ? 10.014 5.823 -8.241 1.00 87.56 91 VAL A O 1
ATOM 721 N N . LEU A 1 92 ? 8.444 6.457 -9.689 1.00 90.12 92 LEU A N 1
ATOM 722 C CA . LEU A 1 92 ? 8.530 7.898 -9.433 1.00 90.12 92 LEU A CA 1
ATOM 723 C C . LEU A 1 92 ? 7.294 8.381 -8.666 1.00 90.12 92 LEU A C 1
ATOM 725 O O . LEU A 1 92 ? 6.287 7.676 -8.603 1.00 90.12 92 LEU A O 1
ATOM 729 N N . HIS A 1 93 ? 7.357 9.582 -8.083 1.00 91.94 93 HIS A N 1
ATOM 730 C CA . HIS A 1 93 ? 6.225 10.215 -7.378 1.00 91.94 93 HIS A CA 1
ATOM 731 C C . HIS A 1 93 ? 5.622 9.365 -6.243 1.00 91.94 93 HIS A C 1
ATOM 733 O O . HIS A 1 93 ? 4.445 9.470 -5.917 1.00 91.94 93 HIS A O 1
ATOM 739 N N . SER A 1 94 ? 6.420 8.479 -5.641 1.00 91.75 94 SER A N 1
ATOM 740 C CA . SER A 1 94 ? 5.916 7.488 -4.679 1.00 91.75 94 SER A CA 1
ATOM 741 C C . SER A 1 94 ? 5.217 8.085 -3.449 1.00 91.75 94 SER A C 1
ATOM 743 O O . SER A 1 94 ? 4.223 7.532 -2.993 1.00 91.75 94 SER A O 1
ATOM 745 N N . GLU A 1 95 ? 5.694 9.223 -2.935 1.00 90.94 95 GLU A N 1
ATOM 746 C CA . GLU A 1 95 ? 5.064 9.933 -1.810 1.00 90.94 95 GLU A CA 1
ATOM 747 C C . GLU A 1 95 ? 3.690 10.514 -2.174 1.00 90.94 95 GLU A C 1
ATOM 749 O O . GLU A 1 95 ? 2.756 10.406 -1.379 1.00 90.94 95 GLU A O 1
ATOM 754 N N . GLU A 1 96 ? 3.542 11.069 -3.381 1.00 93.00 96 GLU A N 1
ATOM 755 C CA . GLU A 1 96 ? 2.273 11.613 -3.885 1.00 93.00 96 GLU A CA 1
ATOM 756 C C . GLU A 1 96 ? 1.225 10.495 -3.987 1.00 93.00 96 GLU A C 1
ATOM 758 O O . GLU A 1 96 ? 0.173 10.562 -3.350 1.00 93.00 96 GLU A O 1
ATOM 763 N N . TYR A 1 97 ? 1.555 9.405 -4.692 1.00 93.94 97 TYR A N 1
ATOM 764 C CA . TYR A 1 97 ? 0.647 8.264 -4.851 1.00 93.94 97 TYR A CA 1
ATOM 765 C C . TYR A 1 97 ? 0.329 7.566 -3.530 1.00 93.94 97 TYR A C 1
ATOM 767 O O . TYR A 1 97 ? -0.784 7.077 -3.341 1.00 93.94 97 TYR A O 1
ATOM 775 N N . PHE A 1 98 ? 1.296 7.481 -2.615 1.00 92.75 98 PHE A N 1
ATOM 776 C CA . PHE A 1 98 ? 1.056 6.906 -1.299 1.00 92.75 98 PHE A CA 1
ATOM 777 C C . PHE A 1 98 ? 0.106 7.769 -0.463 1.00 92.75 98 PHE A C 1
ATOM 779 O O . PHE A 1 98 ? -0.784 7.227 0.189 1.00 92.75 98 PHE A O 1
ATOM 786 N N . SER A 1 99 ? 0.269 9.091 -0.496 1.00 91.81 99 SER A N 1
ATOM 787 C CA . SER A 1 99 ? -0.602 10.009 0.246 1.00 91.81 99 SER A CA 1
ATOM 788 C C . SER A 1 99 ? -2.034 9.945 -0.284 1.00 91.81 99 SER A C 1
ATOM 790 O O . SER A 1 99 ? -2.955 9.694 0.492 1.00 91.81 99 SER A O 1
ATOM 792 N N . GLU A 1 100 ? -2.208 10.011 -1.609 1.00 94.31 100 GLU A N 1
ATOM 793 C CA . GLU A 1 100 ? -3.522 9.866 -2.250 1.00 94.31 100 GLU A CA 1
ATOM 794 C C . GLU A 1 100 ? -4.157 8.496 -1.943 1.00 94.31 100 GLU A C 1
ATOM 796 O O . GLU A 1 100 ? -5.360 8.381 -1.704 1.00 94.31 100 GLU A O 1
ATOM 801 N N . PHE A 1 101 ? -3.354 7.428 -1.911 1.00 93.94 101 PHE A N 1
ATOM 802 C CA . PHE A 1 101 ? -3.835 6.101 -1.539 1.00 93.94 101 PHE A CA 1
ATOM 803 C C . PHE A 1 101 ? -4.346 6.049 -0.095 1.00 93.94 101 PHE A C 1
ATOM 805 O O . PHE A 1 101 ? -5.433 5.519 0.147 1.00 93.94 101 PHE A O 1
ATOM 812 N N . CYS A 1 102 ? -3.591 6.602 0.857 1.00 91.69 102 CYS A N 1
ATOM 813 C CA . CYS A 1 102 ? -4.000 6.664 2.257 1.00 91.69 102 CYS A CA 1
ATOM 814 C C . CYS A 1 102 ? -5.316 7.428 2.426 1.00 91.69 102 CYS A C 1
ATOM 816 O O . CYS A 1 102 ? -6.196 6.934 3.127 1.00 91.69 102 CYS A O 1
ATOM 818 N N . GLU A 1 103 ? -5.488 8.561 1.740 1.00 92.25 103 GLU A N 1
ATOM 819 C CA . GLU A 1 103 ? -6.737 9.332 1.758 1.00 92.25 103 GLU A CA 1
ATOM 820 C C . GLU A 1 103 ? -7.930 8.510 1.252 1.00 92.25 103 GLU A C 1
ATOM 822 O O . GLU A 1 103 ? -8.964 8.454 1.920 1.00 92.25 103 GLU A O 1
ATOM 827 N N . LYS A 1 104 ? -7.780 7.800 0.122 1.00 92.44 104 LYS A N 1
ATOM 828 C CA . LYS A 1 104 ? -8.848 6.941 -0.426 1.00 92.44 104 LYS A CA 1
ATOM 829 C C . LYS A 1 104 ? -9.215 5.783 0.505 1.00 92.44 104 LYS A C 1
ATOM 831 O O . LYS A 1 104 ? -10.390 5.425 0.607 1.00 92.44 104 LYS A O 1
ATOM 836 N N . VAL A 1 105 ? -8.223 5.157 1.146 1.00 91.31 105 VAL A N 1
ATOM 837 C CA . VAL A 1 105 ? -8.446 4.056 2.101 1.00 91.31 105 VAL A CA 1
ATOM 838 C C . VAL A 1 105 ? -9.142 4.570 3.359 1.00 91.31 105 VAL A C 1
ATOM 840 O O . VAL A 1 105 ? -10.084 3.943 3.840 1.00 91.31 105 VAL A O 1
ATOM 843 N N . ASP A 1 106 ? -8.707 5.714 3.875 1.00 90.69 106 ASP A N 1
ATOM 844 C CA . ASP A 1 106 ? -9.279 6.354 5.057 1.00 90.69 106 ASP A CA 1
ATOM 845 C C . ASP A 1 106 ? -10.726 6.813 4.816 1.00 90.69 106 ASP A C 1
ATOM 847 O O . ASP A 1 106 ? -11.613 6.545 5.628 1.00 90.69 106 ASP A O 1
ATOM 851 N N . GLU A 1 107 ? -11.014 7.394 3.649 1.00 91.44 107 GLU A N 1
ATOM 852 C CA . GLU A 1 107 ? -12.379 7.716 3.222 1.00 91.44 107 GLU A CA 1
ATOM 853 C C . GLU A 1 107 ? -13.276 6.472 3.163 1.00 91.44 107 GLU A C 1
ATOM 855 O O . GLU A 1 107 ? -14.373 6.468 3.722 1.00 91.44 107 GLU A O 1
ATOM 860 N N . ALA A 1 108 ? -12.799 5.393 2.541 1.00 89.50 108 ALA A N 1
ATOM 861 C CA . ALA A 1 108 ? -13.545 4.142 2.450 1.00 89.50 108 ALA A CA 1
ATOM 862 C C . ALA A 1 108 ? -13.854 3.547 3.836 1.00 89.50 108 ALA A C 1
ATOM 864 O O . ALA A 1 108 ? -14.982 3.124 4.098 1.00 89.50 108 ALA A O 1
ATOM 865 N N . ILE A 1 109 ? -12.891 3.586 4.761 1.00 86.56 109 ILE A N 1
ATOM 866 C CA . ILE A 1 109 ? -13.092 3.127 6.142 1.00 86.56 109 ILE A CA 1
ATOM 867 C C . ILE A 1 109 ? -14.100 4.011 6.884 1.00 86.56 109 ILE A C 1
ATOM 869 O O . ILE A 1 109 ? -14.992 3.475 7.548 1.00 86.56 109 ILE A O 1
ATOM 873 N N . ARG A 1 110 ? -14.018 5.344 6.752 1.00 89.50 110 ARG A N 1
ATOM 874 C CA . ARG A 1 110 ? -15.015 6.270 7.328 1.00 89.50 110 ARG A CA 1
ATOM 875 C C . ARG A 1 110 ? -16.424 5.989 6.814 1.00 89.50 110 ARG A C 1
ATOM 877 O O . ARG A 1 110 ? -17.373 6.008 7.596 1.00 89.50 110 ARG A O 1
ATOM 884 N N . ASN A 1 111 ? -16.541 5.653 5.533 1.00 91.56 111 ASN A N 1
ATOM 885 C CA . ASN A 1 111 ? -17.802 5.285 4.891 1.00 91.56 111 ASN A CA 1
ATOM 886 C C . ASN A 1 111 ? -18.279 3.865 5.255 1.00 91.56 111 ASN A C 1
ATOM 888 O O . ASN A 1 111 ? -19.307 3.419 4.749 1.00 91.56 111 ASN A O 1
ATOM 892 N N . ARG A 1 112 ? -17.566 3.154 6.145 1.00 87.25 112 ARG A N 1
ATOM 893 C CA . ARG A 1 112 ? -17.830 1.759 6.542 1.00 87.25 112 ARG A CA 1
ATOM 894 C C . ARG A 1 112 ? -17.824 0.788 5.359 1.00 87.25 112 ARG A C 1
ATOM 896 O O . ARG A 1 112 ? -18.474 -0.256 5.400 1.00 87.25 112 ARG A O 1
ATOM 903 N N . GLU A 1 113 ? -17.084 1.121 4.308 1.00 87.56 113 GLU A N 1
ATOM 904 C CA . GLU A 1 113 ? -16.920 0.257 3.150 1.00 87.56 113 GLU A CA 1
ATOM 905 C C . GLU A 1 113 ? -15.932 -0.864 3.474 1.00 87.56 113 GLU A C 1
ATOM 907 O O . GLU A 1 113 ? -14.903 -0.667 4.127 1.00 87.56 113 GLU A O 1
ATOM 912 N N . HIS A 1 114 ? -16.224 -2.063 2.978 1.00 82.81 114 HIS A N 1
ATOM 913 C CA . HIS A 1 114 ? -15.280 -3.165 3.068 1.00 82.81 114 HIS A CA 1
ATOM 914 C C . HIS A 1 114 ? -14.214 -3.020 1.978 1.00 82.81 114 HIS A C 1
ATOM 916 O O . HIS A 1 114 ? -14.540 -2.946 0.789 1.00 82.81 114 HIS A O 1
ATOM 922 N N . ILE A 1 115 ? -12.943 -3.001 2.384 1.00 87.81 115 ILE A N 1
ATOM 923 C CA . ILE A 1 115 ? -11.797 -2.950 1.474 1.00 87.81 115 ILE A CA 1
ATOM 924 C C . ILE A 1 115 ? -11.171 -4.336 1.383 1.00 87.81 115 ILE A C 1
ATOM 926 O O . ILE A 1 115 ? -10.625 -4.851 2.363 1.00 87.81 115 ILE A O 1
ATOM 930 N N . THR A 1 116 ? -11.179 -4.905 0.182 1.00 89.75 116 THR A N 1
ATOM 931 C CA . THR A 1 116 ? -10.486 -6.162 -0.114 1.00 89.75 116 THR A CA 1
ATOM 932 C C . THR A 1 116 ? -9.297 -5.878 -1.020 1.00 89.75 116 THR A C 1
ATOM 934 O O . THR A 1 116 ? -9.466 -5.383 -2.134 1.00 89.75 116 THR A O 1
ATOM 937 N N . LEU A 1 117 ? -8.092 -6.201 -0.550 1.00 91.88 117 LEU A N 1
ATOM 938 C CA . LEU A 1 117 ? -6.880 -6.216 -1.360 1.00 91.88 117 LEU A CA 1
ATOM 939 C C . LEU A 1 117 ? -6.695 -7.611 -1.949 1.00 91.88 117 LEU A C 1
ATOM 941 O O . LEU A 1 117 ? -6.505 -8.573 -1.222 1.00 91.88 117 LEU A O 1
ATOM 945 N N . VAL A 1 118 ? -6.693 -7.718 -3.267 1.00 90.31 118 VAL A N 1
ATOM 946 C CA . VAL A 1 118 ? -6.351 -8.942 -3.983 1.00 90.31 118 VAL A CA 1
ATOM 947 C C . VAL A 1 118 ? -4.970 -8.754 -4.591 1.00 90.31 118 VAL A C 1
ATOM 949 O O . VAL A 1 118 ? -4.739 -7.801 -5.335 1.00 90.31 118 VAL A O 1
ATOM 952 N N . ILE A 1 119 ? -4.049 -9.660 -4.285 1.00 89.69 119 ILE A N 1
ATOM 953 C CA . ILE A 1 119 ? -2.748 -9.729 -4.951 1.00 89.69 119 ILE A CA 1
ATOM 954 C C . ILE A 1 119 ? -2.837 -10.832 -5.998 1.00 89.69 119 ILE A C 1
ATOM 956 O O . ILE A 1 119 ? -3.182 -11.966 -5.669 1.00 89.69 119 ILE A O 1
ATOM 960 N N . ARG A 1 120 ? -2.549 -10.508 -7.260 1.00 85.56 120 ARG A N 1
ATOM 961 C CA . ARG A 1 120 ? -2.485 -11.492 -8.346 1.00 85.56 120 ARG A CA 1
ATOM 962 C C . ARG A 1 120 ? -1.103 -11.499 -8.975 1.00 85.56 120 ARG A C 1
ATOM 964 O O . ARG A 1 120 ? -0.518 -10.440 -9.180 1.00 85.56 120 ARG A O 1
ATOM 971 N N . ASP A 1 121 ? -0.641 -12.701 -9.281 1.00 80.75 121 ASP A N 1
ATOM 972 C CA . ASP A 1 121 ? 0.575 -12.955 -10.040 1.00 80.75 121 ASP A CA 1
ATOM 973 C C . ASP A 1 121 ? 0.165 -13.342 -11.461 1.00 80.75 121 ASP A C 1
ATOM 975 O O . ASP A 1 121 ? -0.473 -14.382 -11.653 1.00 80.75 121 ASP A O 1
AT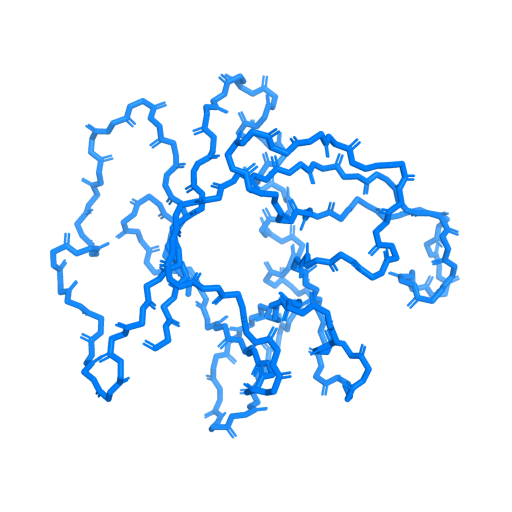OM 979 N N . TRP A 1 122 ? 0.417 -12.451 -12.418 1.00 71.25 122 TRP A N 1
ATOM 980 C CA . TRP A 1 122 ? 0.126 -12.669 -13.836 1.00 71.25 122 TRP A CA 1
ATOM 981 C C . TRP A 1 122 ? 1.390 -13.032 -14.626 1.00 71.25 122 TRP A C 1
ATOM 983 O O . TRP A 1 122 ? 1.309 -13.286 -15.826 1.00 71.25 122 TRP A O 1
ATOM 993 N N . GLY A 1 123 ? 2.554 -13.103 -13.974 1.00 66.75 123 GLY A N 1
ATOM 994 C CA . GLY A 1 123 ? 3.820 -13.334 -14.656 1.00 66.75 123 GLY A CA 1
ATOM 995 C C . GLY A 1 123 ? 4.133 -12.223 -15.663 1.00 66.75 123 GLY A C 1
ATOM 996 O O . GLY A 1 123 ? 4.114 -11.046 -15.332 1.00 66.75 123 GLY A O 1
ATOM 997 N N . PHE A 1 124 ? 4.461 -12.591 -16.902 1.00 58.12 124 PHE A N 1
ATOM 998 C CA . PHE A 1 124 ? 4.799 -11.622 -17.955 1.00 58.12 124 PHE A CA 1
ATOM 999 C C . PHE A 1 124 ? 3.563 -11.077 -18.698 1.00 58.12 124 PHE A C 1
ATOM 1001 O O . PHE A 1 124 ? 3.696 -10.213 -19.567 1.00 58.12 124 PHE A O 1
ATOM 1008 N N . ASP A 1 125 ? 2.366 -11.581 -18.384 1.00 58.75 125 ASP A N 1
ATOM 1009 C CA . ASP A 1 125 ? 1.146 -11.214 -19.096 1.00 58.75 125 ASP A CA 1
ATOM 1010 C C . ASP A 1 125 ? 0.615 -9.850 -18.633 1.00 58.75 125 ASP A C 1
ATOM 1012 O O . ASP A 1 125 ? 0.556 -9.529 -17.445 1.00 58.75 125 ASP A O 1
ATOM 1016 N N . ALA A 1 126 ? 0.184 -9.025 -19.591 1.00 61.22 126 ALA A N 1
ATOM 1017 C CA . ALA A 1 126 ? -0.420 -7.730 -19.297 1.00 61.22 126 ALA A CA 1
ATOM 1018 C C . ALA A 1 126 ? -1.703 -7.878 -18.455 1.00 61.22 126 ALA A C 1
ATOM 1020 O O . ALA A 1 126 ? -2.464 -8.833 -18.625 1.00 61.22 126 ALA A O 1
ATOM 1021 N N . ILE A 1 127 ? -1.991 -6.882 -17.602 1.00 65.06 127 ILE A N 1
ATOM 1022 C CA . ILE A 1 127 ? -3.219 -6.825 -16.787 1.00 65.06 127 ILE A CA 1
ATOM 1023 C C . ILE A 1 127 ? -4.441 -7.019 -17.699 1.00 65.06 127 ILE A C 1
ATOM 1025 O O . 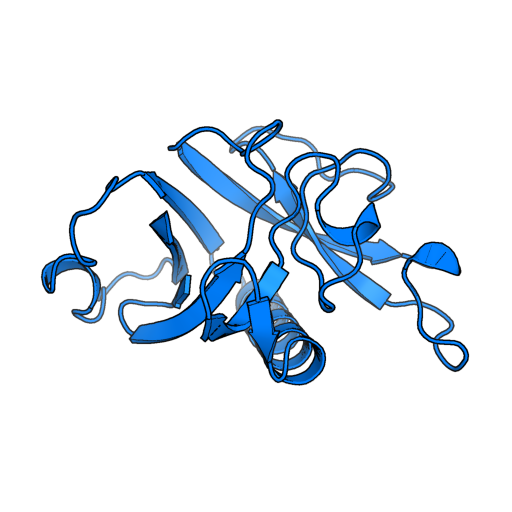ILE A 1 127 ? -4.712 -6.148 -18.533 1.00 65.06 127 ILE A O 1
ATOM 1029 N N . PRO A 1 128 ? -5.230 -8.100 -17.543 1.00 64.94 128 PRO A N 1
ATOM 1030 C CA . PRO A 1 128 ? -6.357 -8.330 -18.435 1.00 64.94 128 PRO A CA 1
ATOM 1031 C C . PRO A 1 128 ? -7.410 -7.223 -18.321 1.00 64.94 128 PRO A C 1
ATOM 1033 O O . PRO A 1 128 ? -7.832 -6.866 -17.218 1.00 64.94 128 PRO A O 1
ATOM 1036 N N . LEU A 1 129 ? -7.906 -6.743 -19.467 1.00 64.62 129 LEU A N 1
ATOM 1037 C CA . LEU A 1 129 ? -8.883 -5.644 -19.576 1.00 64.62 129 LEU A CA 1
ATOM 1038 C C . LEU A 1 129 ? -10.147 -5.846 -18.719 1.00 64.62 129 LEU A C 1
ATOM 1040 O O . LEU A 1 129 ? -10.714 -4.877 -18.225 1.00 64.62 129 LEU A O 1
ATOM 1044 N N . LYS A 1 130 ? -10.552 -7.097 -18.460 1.00 62.59 130 LYS A N 1
ATOM 1045 C CA . LYS A 1 130 ? -11.687 -7.445 -17.579 1.00 62.59 130 LYS A CA 1
ATOM 1046 C C . LYS A 1 130 ? -11.533 -6.975 -16.125 1.00 62.59 130 LYS A C 1
ATOM 1048 O O . LYS A 1 130 ? -12.516 -6.920 -15.399 1.00 62.59 130 LYS A O 1
ATOM 1053 N N . TYR A 1 131 ? -10.317 -6.660 -15.681 1.00 59.72 131 TYR A N 1
ATOM 1054 C CA . TYR A 1 131 ? -10.066 -6.084 -14.354 1.00 59.72 131 TYR A CA 1
ATOM 1055 C C . TYR A 1 131 ? -9.974 -4.558 -14.374 1.00 59.72 131 TYR A C 1
ATOM 1057 O O . TYR A 1 131 ? -9.908 -3.949 -13.310 1.00 59.72 131 TYR A O 1
ATOM 1065 N N . LEU A 1 132 ? -9.986 -3.951 -15.564 1.00 61.75 132 LEU A N 1
ATOM 1066 C CA . LEU A 1 132 ? -10.056 -2.506 -15.779 1.00 61.75 132 LEU A CA 1
ATOM 1067 C C . LEU A 1 132 ? -11.495 -2.025 -16.061 1.00 61.75 132 LEU A C 1
ATOM 1069 O O . LEU A 1 132 ? -11.728 -0.852 -16.347 1.00 61.75 132 LEU A O 1
ATOM 1073 N N . SER A 1 133 ? -12.480 -2.927 -15.993 1.00 53.94 133 SER A N 1
ATOM 1074 C CA . SER A 1 133 ? -13.896 -2.564 -16.018 1.00 53.94 133 SER A CA 1
ATOM 1075 C C . SER A 1 133 ? -14.382 -2.219 -14.605 1.00 53.94 133 SER A C 1
ATOM 1077 O O . SER A 1 133 ? -14.037 -2.936 -13.661 1.00 53.94 133 SER A O 1
ATOM 1079 N N . PRO A 1 134 ? -15.201 -1.168 -14.426 1.00 48.91 134 PRO A N 1
ATOM 1080 C CA . PRO A 1 134 ? -15.695 -0.776 -13.112 1.00 48.91 134 PRO A CA 1
ATOM 1081 C C . PRO A 1 134 ? -16.516 -1.909 -12.484 1.00 48.91 134 PRO A C 1
ATOM 1083 O O . PRO A 1 134 ? -17.550 -2.316 -13.015 1.00 48.91 134 PRO A O 1
ATOM 1086 N N . PHE A 1 135 ? -16.067 -2.405 -11.330 1.00 46.91 135 PHE A N 1
ATOM 1087 C CA . PHE A 1 135 ? -16.865 -3.314 -10.515 1.00 46.91 135 PHE A CA 1
ATOM 1088 C C . PHE A 1 135 ? -18.056 -2.536 -9.941 1.00 46.91 135 PHE A C 1
ATOM 1090 O O . PHE A 1 135 ? -17.882 -1.653 -9.104 1.00 46.91 135 PHE A O 1
ATOM 1097 N N . LYS A 1 136 ? -19.280 -2.872 -10.365 1.00 40.09 136 LYS A N 1
ATOM 1098 C CA . LYS A 1 136 ? -20.506 -2.494 -9.645 1.00 40.09 136 LYS A CA 1
ATOM 1099 C C . LYS A 1 136 ? -20.641 -3.412 -8.429 1.00 40.09 136 LYS A C 1
ATOM 1101 O O . LYS A 1 136 ? -21.360 -4.403 -8.480 1.00 40.09 136 LYS A O 1
ATOM 1106 N N . SER A 1 137 ? -19.909 -3.139 -7.356 1.00 45.03 137 SER A N 1
ATOM 1107 C CA . SER A 1 137 ? -20.119 -3.832 -6.083 1.00 45.03 137 SER A CA 1
ATOM 1108 C C . SER A 1 137 ? -19.991 -2.852 -4.922 1.00 45.03 137 SER A C 1
ATOM 1110 O O . SER A 1 137 ? -19.237 -1.889 -5.012 1.00 45.03 137 SER A O 1
ATOM 1112 N N . SER A 1 138 ? -20.707 -3.110 -3.826 1.00 50.44 138 SER A N 1
ATOM 1113 C CA . SER A 1 138 ? -20.613 -2.334 -2.577 1.00 50.44 138 SER A CA 1
ATOM 1114 C C . SER A 1 138 ? -19.262 -2.508 -1.853 1.00 50.44 138 SER A C 1
ATOM 1116 O O . SER A 1 138 ? -19.069 -1.966 -0.766 1.00 50.44 138 SER A O 1
ATOM 1118 N N . VAL A 1 139 ? -18.344 -3.294 -2.424 1.00 52.94 139 VAL A N 1
ATOM 1119 C CA . VAL A 1 139 ? -17.017 -3.610 -1.895 1.00 52.94 139 VAL A CA 1
ATOM 1120 C C . VAL A 1 139 ? -15.983 -2.882 -2.746 1.00 52.94 139 VAL A C 1
ATOM 1122 O O . VAL A 1 139 ? -15.931 -3.079 -3.966 1.00 52.94 139 VAL A O 1
ATOM 1125 N N . LYS A 1 140 ? -15.140 -2.055 -2.115 1.00 66.94 140 LYS A N 1
ATOM 1126 C CA . LYS A 1 140 ? -14.010 -1.440 -2.815 1.00 66.94 140 LYS A CA 1
ATOM 1127 C C . LYS A 1 140 ? -12.894 -2.469 -2.960 1.00 66.94 140 LYS A C 1
ATOM 1129 O O . LYS A 1 140 ? -12.329 -2.953 -1.978 1.00 66.94 140 LYS A O 1
ATOM 1134 N N . SER A 1 141 ? -12.585 -2.819 -4.204 1.00 71.06 141 SER A N 1
ATOM 1135 C CA . SER A 1 141 ? -11.547 -3.791 -4.535 1.00 71.06 141 SER A CA 1
ATOM 1136 C C . SER A 1 141 ? -10.249 -3.076 -4.893 1.00 71.06 141 SER A C 1
ATOM 1138 O O . SER A 1 141 ? -10.215 -2.269 -5.830 1.00 71.06 141 SER A O 1
ATOM 1140 N N . LEU A 1 142 ? -9.177 -3.421 -4.192 1.00 72.75 142 LEU A N 1
ATOM 1141 C CA . LEU A 1 142 ? -7.809 -3.062 -4.538 1.00 72.75 142 LEU A CA 1
ATOM 1142 C C . LEU A 1 142 ? -7.157 -4.273 -5.192 1.00 72.75 142 LEU A C 1
ATOM 1144 O O . LEU A 1 142 ? -7.153 -5.353 -4.615 1.00 72.75 142 LEU A O 1
ATOM 1148 N N . LEU A 1 143 ? -6.599 -4.108 -6.383 1.00 72.69 143 LEU A N 1
ATOM 1149 C CA . LEU A 1 143 ? -5.869 -5.161 -7.077 1.00 72.69 143 LEU A CA 1
ATOM 1150 C C . LEU A 1 143 ? -4.405 -4.742 -7.226 1.00 72.69 143 LEU A C 1
ATOM 1152 O O . LEU A 1 143 ? -4.087 -3.784 -7.939 1.00 72.69 143 LEU A O 1
ATOM 1156 N N . CYS A 1 144 ? -3.516 -5.469 -6.552 1.00 69.62 144 CYS A N 1
ATOM 1157 C CA . CYS A 1 144 ? -2.079 -5.406 -6.795 1.00 69.62 144 CYS A CA 1
ATOM 1158 C C . CYS A 1 144 ? -1.722 -6.462 -7.841 1.00 69.62 144 CYS A C 1
ATOM 1160 O O . CYS A 1 144 ? -2.158 -7.610 -7.734 1.00 69.62 144 CYS A O 1
ATOM 1162 N N . VAL A 1 145 ? -0.974 -6.055 -8.862 1.00 64.12 145 VAL A N 1
ATOM 1163 C CA . VAL A 1 145 ? -0.624 -6.909 -10.000 1.00 64.12 145 VAL A CA 1
ATOM 1164 C C . VAL A 1 145 ? 0.889 -7.029 -10.047 1.00 64.12 145 VAL A C 1
ATOM 1166 O O . VAL A 1 145 ? 1.576 -6.010 -9.928 1.00 64.12 145 VAL A O 1
ATOM 1169 N N . ARG A 1 146 ? 1.353 -8.267 -10.199 1.00 68.31 146 ARG A N 1
ATOM 1170 C CA . ARG A 1 146 ? 2.723 -8.635 -10.539 1.00 68.31 146 ARG A CA 1
ATOM 1171 C C . ARG A 1 146 ? 2.770 -9.198 -11.940 1.00 68.31 146 ARG A C 1
ATOM 1173 O O . ARG A 1 146 ? 1.806 -9.932 -12.270 1.00 68.31 146 ARG A O 1
#

Organism: NCBI:txid537011

Radius of gyration: 14.59 Å; chains: 1; bounding box: 37×32×37 Å